Protein AF-A0A925AZQ0-F1 (afdb_monomer_lite)

Structure (mmCIF, N/CA/C/O backbone):
data_AF-A0A925AZQ0-F1
#
_entry.id   AF-A0A925AZQ0-F1
#
loop_
_atom_site.group_PDB
_atom_site.id
_atom_site.type_symbol
_atom_site.label_atom_id
_atom_site.label_alt_id
_atom_site.label_comp_id
_atom_site.label_asym_id
_atom_site.label_entity_id
_atom_site.label_seq_id
_atom_site.pdbx_PDB_ins_code
_atom_site.Cartn_x
_atom_site.Cartn_y
_atom_site.Cartn_z
_atom_site.occupancy
_atom_site.B_iso_or_equiv
_atom_site.auth_seq_id
_atom_site.auth_comp_id
_atom_site.auth_asym_id
_atom_site.auth_atom_id
_atom_site.pdbx_PDB_model_num
ATOM 1 N N . TYR A 1 1 ? 3.171 -5.190 19.903 1.00 51.09 1 TYR A N 1
ATOM 2 C CA . TYR A 1 1 ? 3.334 -5.131 18.434 1.00 51.09 1 TYR A CA 1
ATOM 3 C C . TYR A 1 1 ? 4.385 -6.144 17.932 1.00 51.09 1 TYR A C 1
ATOM 5 O O . TYR A 1 1 ? 5.176 -5.818 17.062 1.00 51.09 1 TYR A O 1
ATOM 13 N N . ARG A 1 2 ? 4.468 -7.359 18.511 1.00 49.19 2 ARG A N 1
ATOM 14 C CA . ARG A 1 2 ? 5.518 -8.367 18.209 1.00 49.19 2 ARG A CA 1
ATOM 15 C C . ARG A 1 2 ? 5.008 -9.814 18.306 1.00 49.19 2 ARG A C 1
ATOM 17 O O . ARG A 1 2 ? 5.784 -10.717 18.571 1.00 49.19 2 ARG A O 1
ATOM 24 N N . ASP A 1 3 ? 3.702 -10.018 18.170 1.00 71.38 3 ASP A N 1
ATOM 25 C CA . ASP A 1 3 ? 3.117 -11.360 18.167 1.00 71.38 3 ASP A CA 1
ATOM 26 C C . ASP A 1 3 ? 3.076 -11.861 16.712 1.00 71.38 3 ASP A C 1
ATOM 28 O O . ASP A 1 3 ? 2.303 -11.304 15.925 1.00 71.38 3 ASP A O 1
ATOM 32 N N . PRO A 1 4 ? 3.907 -12.846 16.322 1.00 64.50 4 PRO A N 1
ATOM 33 C CA . PRO A 1 4 ? 3.959 -13.344 14.948 1.00 64.50 4 PRO A CA 1
ATOM 34 C C . PRO A 1 4 ? 2.631 -13.956 14.496 1.00 64.50 4 PRO A C 1
ATOM 36 O O . PRO A 1 4 ? 2.340 -13.959 13.305 1.00 64.50 4 PRO A O 1
ATOM 39 N N . ALA A 1 5 ? 1.794 -14.415 15.435 1.00 74.75 5 ALA A N 1
ATOM 40 C CA . ALA A 1 5 ? 0.494 -15.009 15.134 1.00 74.75 5 ALA A CA 1
ATOM 41 C C . ALA A 1 5 ? -0.541 -13.994 14.611 1.00 74.75 5 ALA A C 1
ATOM 43 O O . ALA A 1 5 ? -1.628 -14.382 14.193 1.00 74.75 5 ALA A O 1
ATOM 44 N N . ARG A 1 6 ? -0.224 -12.694 14.648 1.00 71.00 6 ARG A N 1
ATOM 45 C CA . ARG A 1 6 ? -1.093 -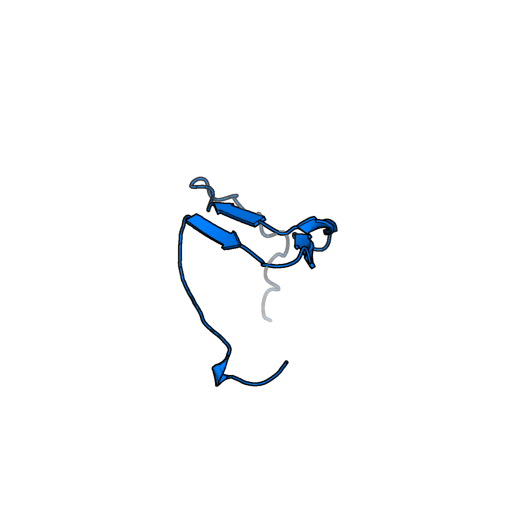11.607 14.167 1.00 71.00 6 ARG A CA 1
ATOM 46 C C . ARG A 1 6 ? -0.616 -10.993 12.853 1.00 71.00 6 ARG A C 1
ATOM 48 O O . ARG A 1 6 ? -1.192 -10.001 12.409 1.00 71.00 6 ARG A O 1
ATOM 55 N N . LEU A 1 7 ? 0.452 -11.536 12.271 1.00 78.69 7 LEU A N 1
ATOM 56 C CA . LEU A 1 7 ? 0.962 -11.121 10.974 1.00 78.69 7 LEU A CA 1
ATOM 57 C C . LEU A 1 7 ? 0.281 -11.965 9.905 1.00 78.69 7 LEU A C 1
ATOM 59 O O . LEU A 1 7 ? 0.408 -13.186 9.882 1.00 78.69 7 LEU A O 1
ATOM 63 N N . PHE A 1 8 ? -0.451 -11.286 9.036 1.00 82.00 8 PHE A N 1
ATOM 64 C CA . PHE A 1 8 ? -1.077 -11.897 7.880 1.00 82.00 8 PHE A CA 1
ATOM 65 C C . PHE A 1 8 ? -0.398 -11.349 6.635 1.00 82.00 8 PHE A C 1
ATOM 67 O O . PHE A 1 8 ? -0.189 -10.139 6.531 1.00 82.00 8 PHE A O 1
ATOM 74 N N . ASP A 1 9 ? -0.049 -12.244 5.719 1.00 84.94 9 ASP A N 1
ATOM 75 C CA . ASP A 1 9 ? 0.534 -11.898 4.430 1.00 84.94 9 ASP A CA 1
ATOM 76 C C . ASP A 1 9 ? -0.456 -12.264 3.324 1.00 84.94 9 ASP A C 1
ATOM 78 O O . ASP A 1 9 ? -1.027 -13.358 3.314 1.00 84.94 9 ASP A O 1
ATOM 82 N N . PHE A 1 10 ? -0.685 -11.322 2.417 1.00 84.00 10 PHE A N 1
ATOM 83 C CA . PHE A 1 10 ? -1.614 -11.462 1.309 1.00 84.00 10 PHE A CA 1
ATOM 84 C C . PHE A 1 10 ? -1.014 -10.812 0.069 1.00 84.00 10 PHE A C 1
ATOM 86 O O . PHE A 1 10 ? -0.535 -9.680 0.118 1.00 84.00 10 PHE A O 1
ATOM 93 N N . LEU A 1 11 ? -1.129 -11.496 -1.070 1.00 89.00 11 LEU A N 1
ATOM 94 C CA . LEU A 1 11 ? -0.786 -10.941 -2.373 1.00 89.00 11 LEU A CA 1
ATOM 95 C C . LEU A 1 11 ? -2.074 -10.632 -3.143 1.00 89.00 11 LEU A C 1
ATOM 97 O O . LEU A 1 11 ? -2.877 -11.528 -3.401 1.00 89.00 11 LEU A O 1
ATOM 101 N N . GLY A 1 12 ? -2.274 -9.368 -3.512 1.00 89.56 12 GLY A N 1
ATOM 102 C CA . GLY A 1 12 ? -3.463 -8.930 -4.236 1.00 89.56 12 GLY A CA 1
ATOM 103 C C . GLY A 1 12 ? -3.202 -7.693 -5.087 1.00 89.56 12 GLY A C 1
ATOM 104 O O . GLY A 1 12 ? -2.424 -6.823 -4.711 1.00 89.56 12 GLY A O 1
ATOM 105 N N . ASN A 1 13 ? -3.883 -7.612 -6.231 1.00 93.38 13 ASN A N 1
ATOM 106 C CA . ASN A 1 13 ? -3.762 -6.479 -7.159 1.00 93.38 13 ASN A CA 1
ATOM 107 C C . ASN A 1 13 ? -4.672 -5.304 -6.778 1.00 93.38 13 ASN A C 1
ATOM 109 O O . ASN A 1 13 ? -4.430 -4.173 -7.186 1.00 93.38 13 ASN A O 1
ATOM 113 N N . HIS A 1 14 ? -5.737 -5.578 -6.024 1.00 95.62 14 HIS A N 1
ATOM 114 C CA . HIS A 1 14 ? -6.682 -4.583 -5.539 1.00 95.62 14 HIS A CA 1
ATOM 115 C C . HIS A 1 14 ? -7.040 -4.923 -4.094 1.00 95.62 14 HIS A C 1
ATOM 117 O O . HIS A 1 14 ? -7.584 -5.993 -3.819 1.00 95.62 14 HIS A O 1
ATOM 123 N N . ILE A 1 15 ? -6.700 -4.023 -3.177 1.00 94.50 15 ILE A N 1
ATOM 124 C CA . ILE A 1 15 ? -6.887 -4.191 -1.740 1.00 94.50 15 ILE A CA 1
ATOM 125 C C . ILE A 1 15 ? -7.687 -2.999 -1.225 1.00 94.50 15 ILE A C 1
ATOM 127 O O . ILE A 1 15 ? -7.295 -1.847 -1.409 1.00 94.50 15 ILE A O 1
ATOM 131 N N . ARG A 1 16 ? -8.796 -3.283 -0.544 1.00 95.50 16 ARG A N 1
ATOM 132 C CA . ARG A 1 16 ? -9.589 -2.286 0.174 1.00 95.50 16 ARG A CA 1
ATOM 133 C C . ARG A 1 16 ? -9.448 -2.518 1.671 1.00 95.50 16 ARG A C 1
ATOM 135 O O . ARG A 1 16 ? -9.682 -3.625 2.147 1.00 95.50 16 ARG A O 1
ATOM 142 N N . VAL A 1 17 ? -9.064 -1.474 2.398 1.00 93.31 17 VAL A N 1
ATOM 143 C CA . VAL A 1 17 ? -8.925 -1.489 3.859 1.00 93.31 17 VAL A CA 1
ATOM 144 C C . VAL A 1 17 ? -9.957 -0.544 4.451 1.00 93.31 17 VAL A C 1
ATOM 146 O O . VAL A 1 17 ? -10.056 0.608 4.030 1.00 93.31 17 VAL A O 1
ATOM 149 N N . GLU A 1 18 ? -10.704 -1.027 5.439 1.00 96.88 18 GLU A N 1
ATOM 150 C CA . GLU A 1 18 ? -11.710 -0.258 6.167 1.00 96.88 18 GLU A CA 1
ATOM 151 C C . GLU A 1 18 ? -11.442 -0.351 7.663 1.00 96.88 18 GLU A C 1
ATOM 153 O O . GLU A 1 18 ? -11.197 -1.431 8.201 1.00 96.88 18 GLU A O 1
ATOM 158 N N . LEU A 1 19 ? -11.478 0.797 8.329 1.00 95.25 19 LEU A N 1
ATOM 159 C CA . LEU A 1 19 ? -11.208 0.926 9.751 1.00 95.25 19 LEU A CA 1
ATOM 160 C C . LEU A 1 19 ? -12.430 1.530 10.436 1.00 95.25 19 LEU A C 1
ATOM 162 O O . LEU A 1 19 ? -13.059 2.452 9.919 1.00 95.25 19 LEU A O 1
ATOM 166 N N . SER A 1 20 ? -12.738 1.040 11.634 1.00 96.38 20 SER A N 1
ATOM 167 C CA . SER A 1 20 ? -13.837 1.567 12.449 1.00 96.38 20 SER A CA 1
ATOM 168 C C . SER A 1 20 ? -13.571 2.982 12.975 1.00 96.38 20 SER A C 1
ATOM 170 O O . SER A 1 20 ? -14.513 3.697 13.307 1.00 96.38 20 SER A O 1
ATOM 172 N N . GLN A 1 21 ? -12.303 3.391 13.048 1.00 96.12 21 GLN A N 1
ATOM 173 C CA . GLN A 1 21 ? -11.866 4.728 13.441 1.00 96.12 21 GLN A CA 1
ATOM 174 C C . GLN A 1 21 ? -10.781 5.217 12.468 1.00 96.12 21 GLN A C 1
ATOM 176 O O . GLN A 1 21 ? -9.967 4.401 12.025 1.00 96.12 21 GLN A O 1
ATOM 181 N N . PRO A 1 22 ? -10.745 6.517 12.121 1.00 96.19 22 PRO A N 1
ATOM 182 C CA . PRO A 1 22 ? -9.662 7.073 11.319 1.00 96.19 22 PRO A CA 1
ATOM 183 C C . PRO A 1 22 ? -8.307 6.898 12.014 1.00 96.19 22 PRO A C 1
ATOM 185 O O . PRO A 1 22 ? -8.188 7.129 13.215 1.00 96.19 22 PRO A O 1
ATOM 188 N N . LEU A 1 23 ? -7.285 6.504 11.255 1.00 94.75 23 LEU A N 1
ATOM 189 C CA . LEU A 1 23 ? -5.901 6.432 11.726 1.00 94.75 23 LEU A CA 1
ATOM 190 C C . LEU A 1 23 ? -5.002 7.293 10.844 1.00 94.75 23 LEU A C 1
ATOM 192 O O . LEU A 1 23 ? -5.269 7.461 9.653 1.00 94.75 23 LEU A O 1
ATOM 196 N N . ALA A 1 24 ? -3.917 7.811 11.420 1.00 95.12 24 ALA A N 1
ATOM 197 C CA . ALA A 1 24 ? -2.888 8.509 10.661 1.00 95.12 24 ALA A CA 1
ATOM 198 C C . ALA A 1 24 ? -2.308 7.588 9.574 1.00 95.12 24 ALA A C 1
ATOM 200 O O . ALA A 1 24 ? -1.900 6.458 9.850 1.00 95.12 24 ALA A O 1
ATOM 201 N N . PHE A 1 25 ? -2.272 8.085 8.340 1.00 93.38 25 PHE A N 1
ATOM 202 C CA . PHE A 1 25 ? -1.778 7.361 7.178 1.00 93.38 25 PHE A CA 1
ATOM 203 C C . PHE A 1 25 ? -0.516 8.021 6.621 1.00 93.38 25 PHE A C 1
ATOM 205 O O . PHE A 1 25 ? -0.419 9.249 6.525 1.00 93.38 25 PHE A O 1
ATOM 212 N N . GLN A 1 26 ? 0.439 7.185 6.222 1.00 94.50 26 GLN A N 1
ATOM 213 C CA . GLN A 1 26 ? 1.709 7.594 5.638 1.00 94.50 26 GLN A CA 1
ATOM 214 C C . GLN A 1 26 ? 1.972 6.773 4.375 1.00 94.50 26 GLN A C 1
ATOM 216 O O . GLN A 1 26 ? 1.808 5.553 4.382 1.00 94.50 26 GLN A O 1
ATOM 221 N N . HIS A 1 27 ? 2.410 7.438 3.308 1.00 91.38 27 HIS A N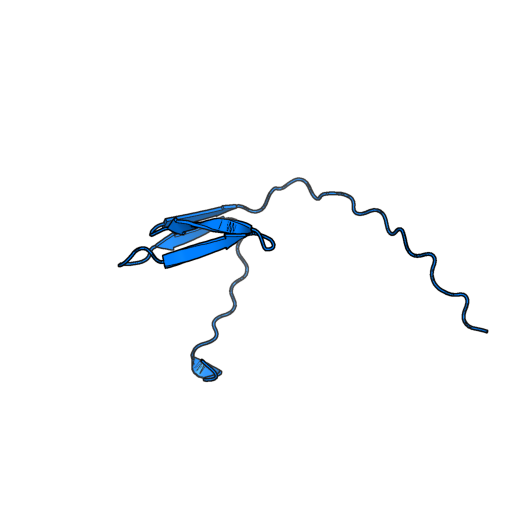 1
ATOM 222 C CA . HIS A 1 27 ? 2.784 6.806 2.046 1.00 91.38 27 HIS A CA 1
ATOM 223 C C . HIS A 1 27 ? 4.191 7.260 1.654 1.00 91.38 27 HIS A C 1
ATOM 225 O O . HIS A 1 27 ? 4.458 8.454 1.588 1.00 91.38 27 HIS A O 1
ATOM 231 N N . SER A 1 28 ? 5.107 6.313 1.443 1.00 89.88 28 SER A N 1
ATOM 232 C CA . SER A 1 28 ? 6.509 6.583 1.071 1.00 89.88 28 SER A CA 1
ATOM 233 C C . SER A 1 28 ? 7.290 7.537 1.991 1.00 89.88 28 SER A C 1
ATOM 235 O O . SER A 1 28 ? 8.274 8.122 1.561 1.00 89.88 28 SER A O 1
ATOM 237 N N . GLY A 1 29 ? 6.894 7.683 3.260 1.00 91.81 29 GLY A N 1
ATOM 238 C CA . GLY A 1 29 ? 7.518 8.658 4.171 1.00 91.81 29 GLY A CA 1
ATOM 239 C C . GLY A 1 29 ? 6.641 9.872 4.465 1.00 91.81 29 GLY A C 1
ATOM 240 O O . GLY A 1 29 ? 6.751 10.450 5.543 1.00 91.81 29 GLY A O 1
ATOM 241 N N . ASP A 1 30 ? 5.716 10.194 3.563 1.00 94.12 30 ASP A N 1
ATOM 242 C CA . ASP A 1 30 ? 4.945 11.430 3.618 1.00 94.12 30 ASP A CA 1
ATOM 243 C C . ASP A 1 30 ? 3.623 11.241 4.363 1.00 94.12 30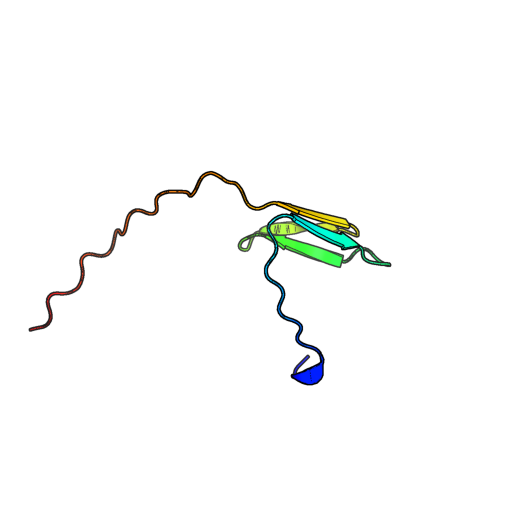 ASP A C 1
ATOM 245 O O . ASP A 1 30 ? 2.844 10.317 4.094 1.00 94.12 30 ASP A O 1
ATOM 249 N N . SER A 1 31 ? 3.347 12.144 5.308 1.00 94.00 31 SER A N 1
ATOM 250 C CA . SER A 1 31 ? 2.077 12.153 6.033 1.00 94.00 31 SER A CA 1
ATOM 251 C C . SER A 1 31 ? 0.936 12.545 5.099 1.00 94.00 31 SER A C 1
ATOM 253 O O . SER A 1 31 ? 1.022 13.556 4.403 1.00 94.00 31 SER A O 1
ATOM 255 N N . SER A 1 32 ? -0.162 11.796 5.135 1.00 92.69 32 SER A N 1
ATOM 256 C CA . SER A 1 32 ? -1.348 12.049 4.305 1.00 92.69 32 SER A CA 1
ATOM 257 C C . SER A 1 32 ? -2.608 12.353 5.130 1.00 92.69 32 SER A C 1
ATOM 259 O O . SER A 1 32 ? -3.717 12.372 4.592 1.00 92.69 32 SER A O 1
ATOM 261 N N . GLY A 1 33 ? -2.445 12.617 6.430 1.00 94.38 33 GLY A N 1
ATOM 262 C CA . GLY A 1 33 ? -3.535 12.849 7.380 1.00 94.38 33 GLY A CA 1
ATOM 263 C C . GLY A 1 33 ? -4.216 11.557 7.833 1.00 94.38 33 GLY A C 1
ATOM 264 O O . GLY A 1 33 ? -3.688 10.462 7.641 1.00 94.38 33 GLY A O 1
ATOM 265 N N . GLU A 1 34 ? -5.389 11.682 8.447 1.00 96.81 34 GLU A N 1
ATOM 266 C CA . GLU A 1 34 ? -6.156 10.528 8.921 1.00 96.81 34 GLU A CA 1
ATOM 267 C C . GLU A 1 34 ? -7.025 9.917 7.812 1.00 96.81 34 GLU A C 1
ATOM 269 O O . GLU A 1 34 ? -7.553 10.617 6.935 1.00 96.81 34 GLU A O 1
ATOM 274 N N . ARG A 1 35 ? -7.157 8.587 7.829 1.00 95.75 35 ARG A N 1
ATOM 275 C CA . ARG A 1 35 ? -7.950 7.802 6.877 1.00 95.75 35 ARG A CA 1
ATOM 276 C C . ARG A 1 35 ? -8.690 6.683 7.606 1.00 95.75 35 ARG A C 1
ATOM 278 O O . ARG A 1 35 ? -8.106 5.972 8.417 1.00 95.75 35 ARG A O 1
ATOM 285 N N . SER A 1 36 ? -9.968 6.507 7.282 1.00 96.62 36 SER A N 1
ATOM 286 C CA . SER A 1 36 ? -10.783 5.349 7.687 1.00 96.62 36 SER A CA 1
ATOM 287 C C . SER A 1 36 ? -10.986 4.343 6.548 1.00 96.62 36 SER A C 1
ATOM 289 O O . SER A 1 36 ? -11.456 3.230 6.773 1.00 96.62 36 SER A O 1
ATOM 291 N N . THR A 1 37 ? -10.628 4.714 5.316 1.00 96.81 37 THR A N 1
ATOM 292 C CA . THR A 1 37 ? -10.739 3.857 4.132 1.00 96.81 37 THR A CA 1
ATOM 293 C C . THR A 1 37 ? -9.539 4.064 3.218 1.00 96.81 37 THR A C 1
ATOM 295 O O . THR A 1 37 ? -9.121 5.201 2.986 1.00 96.81 37 THR A O 1
ATOM 298 N N . LEU A 1 38 ? -9.001 2.968 2.684 1.00 94.06 38 LEU A N 1
ATOM 299 C CA . LEU A 1 38 ? -7.933 2.962 1.687 1.00 94.06 38 LEU A CA 1
ATOM 300 C C . LEU A 1 38 ? -8.316 2.024 0.545 1.00 94.06 38 LEU A C 1
ATOM 302 O O . LEU A 1 38 ? -8.753 0.902 0.789 1.00 94.06 38 LEU A O 1
ATOM 306 N N . ASN A 1 39 ? -8.102 2.476 -0.688 1.00 94.62 39 ASN A N 1
ATOM 307 C CA . ASN A 1 39 ? -8.203 1.650 -1.886 1.00 94.62 39 ASN A CA 1
ATOM 308 C C . ASN A 1 39 ? -6.823 1.631 -2.546 1.00 94.62 39 ASN A C 1
ATOM 310 O O . ASN A 1 39 ? -6.363 2.654 -3.052 1.00 94.62 39 ASN A O 1
ATOM 314 N N . LEU A 1 40 ? -6.155 0.485 -2.488 1.00 92.69 40 LEU A N 1
ATOM 315 C CA . LEU A 1 40 ? -4.820 0.265 -3.028 1.00 92.69 40 LEU A CA 1
ATOM 316 C C . LEU A 1 40 ? -4.951 -0.573 -4.297 1.00 92.69 40 LEU A C 1
ATOM 318 O O . LEU A 1 40 ? -5.521 -1.665 -4.263 1.00 92.69 40 LEU A O 1
ATOM 322 N N . VAL A 1 41 ? -4.431 -0.063 -5.408 1.00 94.56 41 VAL A N 1
ATOM 323 C CA . VAL A 1 41 ? -4.467 -0.735 -6.710 1.00 94.56 41 VAL A CA 1
ATOM 324 C C . VAL A 1 41 ? -3.050 -0.797 -7.251 1.00 94.56 41 VAL A C 1
ATOM 326 O O . VAL A 1 41 ? -2.344 0.211 -7.257 1.00 94.56 41 VAL A O 1
ATOM 329 N N . LEU A 1 42 ? -2.637 -1.980 -7.694 1.00 92.44 42 LEU A N 1
ATOM 330 C CA . LEU A 1 42 ? -1.372 -2.153 -8.389 1.00 92.44 42 LEU A CA 1
ATOM 331 C C . LEU A 1 42 ? -1.492 -1.559 -9.795 1.00 92.44 42 LEU A C 1
ATOM 333 O O . LEU A 1 42 ? -2.342 -1.985 -10.579 1.00 92.44 42 LEU A O 1
ATOM 337 N N . A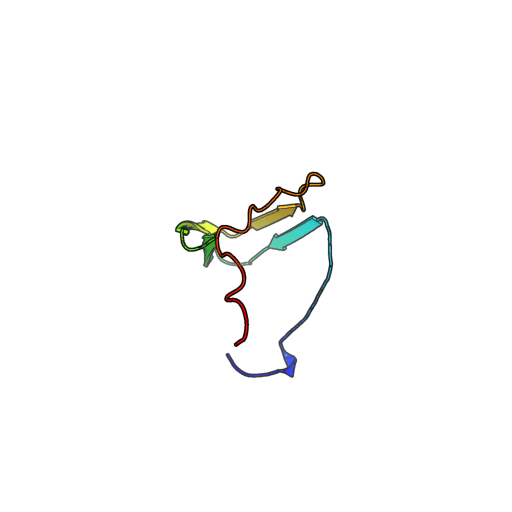SP A 1 43 ? -0.636 -0.588 -10.111 1.00 91.31 43 ASP A N 1
ATOM 338 C CA . ASP A 1 43 ? -0.541 -0.066 -11.472 1.00 91.31 43 ASP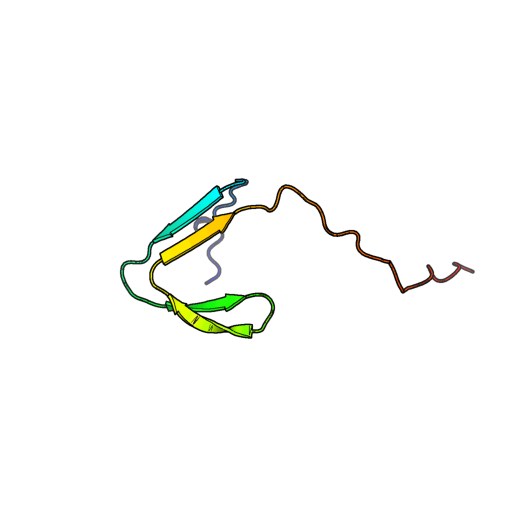 A CA 1
ATOM 339 C C . ASP A 1 43 ? -0.019 -1.178 -12.405 1.00 91.31 43 ASP A C 1
ATOM 341 O O . ASP A 1 43 ? 1.005 -1.799 -12.097 1.00 91.31 43 ASP A O 1
ATOM 345 N N . PRO A 1 44 ? -0.698 -1.470 -13.532 1.00 91.06 44 PRO A N 1
ATOM 346 C CA . PRO A 1 44 ? -0.245 -2.491 -14.477 1.00 91.06 44 PRO A CA 1
ATOM 347 C C . PRO A 1 44 ? 1.050 -2.104 -15.209 1.00 91.06 44 PRO A C 1
ATOM 349 O O . PRO A 1 44 ? 1.664 -2.953 -15.856 1.00 91.06 44 PRO A O 1
ATOM 352 N N . THR A 1 45 ? 1.462 -0.838 -15.133 1.00 94.56 45 THR A N 1
ATOM 353 C CA . THR A 1 45 ? 2.639 -0.290 -15.801 1.00 94.56 45 THR A CA 1
ATOM 354 C C . THR A 1 45 ? 3.803 -0.206 -14.813 1.00 94.56 45 THR A C 1
ATOM 356 O O . THR A 1 45 ? 3.846 0.695 -13.973 1.00 94.56 45 THR A O 1
ATOM 359 N N . PRO A 1 46 ? 4.799 -1.103 -14.897 1.00 88.38 46 PRO A N 1
ATOM 360 C CA . PRO A 1 46 ? 5.960 -1.023 -14.025 1.00 88.38 46 PRO A CA 1
ATOM 361 C C . PRO A 1 46 ? 6.805 0.210 -14.358 1.00 88.38 46 PRO A C 1
ATOM 363 O O . PRO A 1 46 ? 7.125 0.481 -15.518 1.00 88.38 46 PRO A O 1
ATOM 366 N N . LEU A 1 47 ? 7.232 0.932 -13.323 1.00 90.06 47 LEU A N 1
ATOM 367 C CA . LEU A 1 47 ? 8.213 2.001 -13.469 1.00 90.06 47 LEU A CA 1
ATOM 368 C C . LEU A 1 47 ? 9.608 1.401 -13.656 1.00 90.06 47 LEU A C 1
ATOM 370 O O . LEU A 1 47 ? 10.064 0.572 -12.865 1.00 90.06 47 LEU A O 1
ATOM 374 N N . LYS A 1 48 ? 10.313 1.844 -14.700 1.00 90.69 48 LYS A N 1
ATOM 375 C CA . LYS A 1 48 ? 11.701 1.442 -14.929 1.00 90.69 48 LYS A CA 1
ATOM 376 C C . LYS A 1 48 ? 12.614 2.208 -13.977 1.00 90.69 48 LYS A C 1
ATOM 378 O O . LYS A 1 48 ? 12.832 3.405 -14.152 1.00 90.69 48 LYS A O 1
ATOM 383 N N . LEU A 1 49 ? 13.176 1.504 -13.004 1.00 88.00 49 LEU A N 1
ATOM 384 C CA . LEU A 1 49 ? 14.218 2.056 -12.146 1.00 88.00 49 LEU A CA 1
ATOM 385 C C . LEU A 1 49 ? 15.554 2.044 -12.897 1.00 88.00 49 LEU A C 1
ATOM 387 O O . LEU A 1 49 ? 15.904 1.061 -13.553 1.00 88.00 49 LEU A O 1
ATOM 391 N N . VAL A 1 50 ? 16.285 3.155 -12.825 1.00 87.56 50 VAL A N 1
ATOM 392 C CA . VAL A 1 50 ? 17.665 3.237 -13.310 1.00 87.56 50 VAL A CA 1
ATOM 393 C C . VAL A 1 50 ? 18.573 3.009 -12.117 1.00 87.56 50 VAL A C 1
ATOM 395 O O . VAL A 1 50 ? 18.495 3.745 -11.136 1.00 87.56 50 VAL A O 1
ATOM 398 N N . ASP A 1 51 ? 19.430 1.998 -12.207 1.00 82.81 51 ASP A N 1
ATOM 399 C CA . ASP A 1 51 ? 20.484 1.808 -11.221 1.00 82.81 51 ASP A CA 1
ATOM 400 C C . ASP A 1 51 ? 21.578 2.858 -11.451 1.00 82.81 51 ASP A C 1
ATOM 402 O O . ASP A 1 51 ? 22.211 2.902 -12.511 1.00 82.81 51 ASP A O 1
ATOM 406 N N . LEU A 1 52 ? 21.746 3.753 -10.478 1.00 79.69 52 LEU A N 1
ATOM 407 C CA . LEU A 1 52 ? 22.766 4.800 -10.508 1.00 79.69 52 LEU A CA 1
ATOM 408 C C . LEU A 1 52 ? 24.074 4.347 -9.846 1.00 79.69 52 LEU A C 1
ATOM 410 O O . LEU A 1 52 ? 25.096 5.023 -9.997 1.00 79.69 52 LEU A O 1
ATOM 414 N N . GLU A 1 53 ? 24.080 3.207 -9.151 1.00 74.00 53 GLU A N 1
ATOM 415 C CA . GLU A 1 53 ? 25.291 2.647 -8.573 1.00 74.00 53 GLU A CA 1
ATOM 416 C C . GLU A 1 53 ? 25.943 1.681 -9.567 1.00 74.00 53 GLU A C 1
ATOM 418 O O . GLU A 1 53 ? 25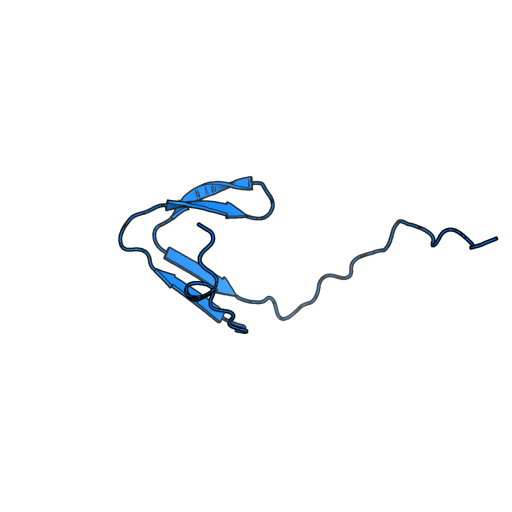.458 0.588 -9.847 1.00 74.00 53 GLU A O 1
ATOM 423 N N . ARG A 1 54 ? 27.107 2.052 -10.117 1.00 68.88 54 ARG A N 1
ATOM 424 C CA . ARG A 1 54 ? 27.938 1.063 -10.819 1.00 68.88 54 ARG A CA 1
ATOM 425 C C . ARG A 1 54 ? 28.345 -0.017 -9.808 1.00 68.88 54 ARG A C 1
ATOM 427 O O . ARG A 1 54 ? 28.894 0.351 -8.765 1.00 68.88 54 ARG A O 1
ATOM 434 N N . PRO A 1 55 ? 28.184 -1.320 -10.110 1.00 68.06 55 PRO A N 1
ATOM 435 C CA . PRO A 1 55 ? 28.702 -2.376 -9.253 1.00 68.06 55 PRO A CA 1
ATOM 436 C C . PRO A 1 55 ? 30.186 -2.117 -9.000 1.00 68.06 55 PRO A C 1
ATOM 438 O O . PRO A 1 55 ? 30.966 -1.979 -9.949 1.00 68.06 55 PRO A O 1
ATOM 441 N N . ARG A 1 56 ? 30.597 -2.011 -7.731 1.00 67.12 56 ARG A N 1
ATOM 442 C CA . ARG A 1 56 ? 32.023 -1.913 -7.401 1.00 67.12 56 ARG A CA 1
ATOM 443 C C . ARG A 1 56 ? 32.701 -3.157 -7.969 1.00 67.12 56 ARG A C 1
ATOM 445 O O . ARG A 1 56 ? 32.348 -4.272 -7.586 1.00 67.12 56 ARG A O 1
ATOM 452 N N . ALA A 1 57 ? 33.648 -2.968 -8.889 1.00 68.50 57 ALA A N 1
ATOM 453 C CA . ALA A 1 57 ? 34.471 -4.059 -9.388 1.00 68.50 57 ALA A CA 1
ATOM 454 C C . ALA A 1 57 ? 35.135 -4.735 -8.181 1.00 68.50 57 ALA A C 1
ATOM 456 O O . ALA A 1 57 ? 35.913 -4.100 -7.466 1.00 68.50 57 ALA A O 1
ATOM 457 N N . ARG A 1 58 ? 34.775 -5.995 -7.909 1.00 61.84 58 ARG A N 1
ATOM 458 C CA . ARG A 1 58 ? 35.469 -6.804 -6.905 1.00 61.84 58 ARG A CA 1
ATOM 459 C C . ARG A 1 58 ? 36.905 -6.992 -7.404 1.00 61.84 58 ARG A C 1
ATOM 461 O O . ARG A 1 58 ? 37.094 -7.581 -8.465 1.00 61.84 58 ARG A O 1
ATOM 468 N N . ARG A 1 59 ? 37.871 -6.411 -6.690 1.00 53.81 59 ARG A N 1
ATOM 469 C CA . ARG A 1 59 ? 39.289 -6.775 -6.791 1.00 53.81 59 ARG A CA 1
ATOM 470 C C . ARG A 1 59 ? 39.546 -8.023 -5.965 1.00 53.81 59 ARG A C 1
ATOM 472 O O . ARG A 1 59 ? 38.884 -8.147 -4.910 1.00 53.81 59 ARG A O 1
#

Foldseek 3Di:
DDDPVPDDDDDDQWDKAAAPDWDFDDDPRHTPGTDRIDIHGHDPDDDDDDDPDDPDPDD

Sequence (59 aa):
YRDPARLFDFLGNHIRVELSQPLAFQHSGDSSGERSTLNLVLDPTPLKLVDLERPRARR

Secondary structure (DSSP, 8-state):
---GGG------SEEEEEEEEEEEEEETTEEEEEEEEEEEE--SS-------SPPP---

pLDDT: mean 85.93, std 12.49, range [49.19, 96.88]

Radius of gyration: 17.85 Å; chains: 1; bounding box: 53×28×34 Å